Protein AF-A0A1V5AKS7-F1 (afdb_monomer_lite)

pLDDT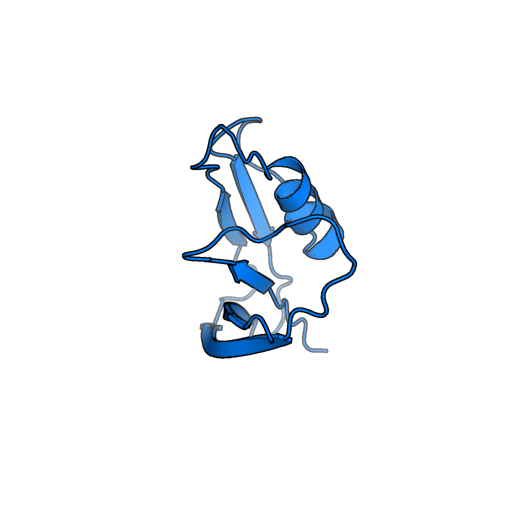: mean 72.13, std 15.37, range [37.22, 93.44]

Secondary structure (DSSP, 8-state):
----EEEEEEEE--SS-S-SSS---EEEEEEEEEEEEEE--TT-EEEEEE----SSS--HHHHHHIIIIIT--EE-S-SSSSEEEEEEPPS-SS-EEEEEEEEEEEEE-

Radius of gyration: 17.31 Å; chains: 1; bounding box: 38×34×49 Å

Foldseek 3Di:
DADADEDEDEDEDDPDDPDDPDPFDKDKDFPDKDKDKDWDAFFDKDKDWDADPDPVDPCVVVVVCCCCVVVVWDWPADPDGGTMTMDTHHRDPTHMHMYMYTYMDTDGD

Sequence (109 aa):
MANTMVINLISINSTGQIGRTGVGTVQMVFKDSSYNYVSLTPGETIFIDFTSTDPDADYSTAWKNYFINTLGMVQTGPSGNPVTYSFTFEPTPDPKLVIKKYDILIKSV

Structure (mmCIF, N/CA/C/O backbone):
data_AF-A0A1V5AKS7-F1
#
_entry.id   AF-A0A1V5AKS7-F1
#
loop_
_atom_site.group_PDB
_atom_site.id
_atom_site.type_symbol
_atom_site.label_atom_id
_atom_site.label_alt_id
_atom_site.label_comp_id
_atom_site.label_asym_id
_atom_site.label_entity_id
_atom_site.label_seq_id
_atom_site.pdbx_PDB_ins_code
_atom_site.Cartn_x
_atom_site.Cartn_y
_atom_site.Cartn_z
_atom_site.occupancy
_atom_site.B_iso_or_equiv
_atom_site.auth_seq_id
_atom_site.auth_comp_id
_atom_site.auth_asym_id
_atom_site.auth_atom_id
_atom_site.pdbx_PDB_model_num
ATOM 1 N N . MET A 1 1 ? -17.787 -12.364 9.403 1.00 37.22 1 MET A N 1
ATOM 2 C CA . MET A 1 1 ? -17.238 -12.212 8.037 1.00 37.22 1 MET A CA 1
ATOM 3 C C . MET A 1 1 ? -15.842 -11.627 8.200 1.00 37.22 1 MET A C 1
ATOM 5 O O . MET A 1 1 ? -15.711 -10.711 8.997 1.00 37.22 1 MET A O 1
ATOM 9 N N . ALA A 1 2 ? -14.805 -12.216 7.599 1.00 40.59 2 ALA A N 1
ATOM 10 C CA . ALA A 1 2 ? -13.410 -11.832 7.843 1.00 40.59 2 ALA A CA 1
ATOM 11 C C . ALA A 1 2 ? -12.927 -10.845 6.769 1.00 40.59 2 ALA A C 1
ATOM 13 O O . ALA A 1 2 ? -12.779 -11.225 5.608 1.00 40.59 2 ALA A O 1
ATOM 14 N N . ASN A 1 3 ? -12.675 -9.594 7.157 1.00 44.41 3 ASN A N 1
ATOM 15 C CA . ASN A 1 3 ? -12.158 -8.559 6.264 1.00 44.41 3 ASN A CA 1
ATOM 16 C C . ASN A 1 3 ? -10.631 -8.669 6.204 1.00 44.41 3 ASN A C 1
ATOM 18 O O . ASN A 1 3 ? -9.927 -8.189 7.087 1.00 44.41 3 ASN A O 1
ATOM 22 N N . THR A 1 4 ? -10.117 -9.350 5.178 1.00 53.75 4 THR A N 1
ATOM 23 C CA . THR A 1 4 ? -8.672 -9.490 4.949 1.00 53.75 4 THR A CA 1
ATOM 24 C C . THR A 1 4 ? -8.240 -8.544 3.838 1.00 53.75 4 THR A C 1
ATOM 26 O O . THR A 1 4 ? -8.631 -8.724 2.687 1.00 53.75 4 THR A O 1
ATOM 29 N N . MET A 1 5 ? -7.404 -7.561 4.170 1.00 48.19 5 MET A N 1
ATOM 30 C CA . MET A 1 5 ? -6.727 -6.721 3.185 1.00 48.19 5 MET A CA 1
ATOM 31 C C . MET A 1 5 ? -5.408 -7.385 2.776 1.00 48.19 5 MET A C 1
ATOM 33 O O . MET A 1 5 ? -4.593 -7.746 3.625 1.00 48.19 5 MET A O 1
ATOM 37 N N . VAL A 1 6 ? -5.210 -7.569 1.469 1.00 53.56 6 VAL A N 1
ATOM 38 C CA . VAL A 1 6 ? -4.017 -8.204 0.896 1.00 53.56 6 VAL A CA 1
ATOM 39 C C . VAL A 1 6 ? -3.306 -7.201 0.000 1.00 53.56 6 VAL A C 1
ATOM 41 O O . VAL A 1 6 ? -3.865 -6.770 -1.004 1.00 53.56 6 VAL A O 1
ATOM 44 N N . ILE A 1 7 ? -2.062 -6.863 0.340 1.00 52.62 7 ILE A N 1
ATOM 45 C CA . ILE A 1 7 ? -1.211 -5.999 -0.483 1.00 52.62 7 ILE A CA 1
ATOM 46 C C . ILE A 1 7 ? -0.238 -6.862 -1.284 1.00 52.62 7 ILE A C 1
ATOM 48 O O . ILE A 1 7 ? 0.500 -7.641 -0.686 1.00 52.62 7 ILE A O 1
ATOM 52 N N . ASN A 1 8 ? -0.209 -6.699 -2.613 1.00 47.06 8 ASN A N 1
ATOM 53 C CA . ASN A 1 8 ? 0.773 -7.352 -3.481 1.00 47.06 8 ASN A CA 1
ATOM 54 C C . ASN A 1 8 ? 1.748 -6.312 -4.052 1.00 47.06 8 ASN A C 1
ATOM 56 O O . ASN A 1 8 ? 1.385 -5.556 -4.950 1.00 47.06 8 ASN A O 1
ATOM 60 N N . LEU A 1 9 ? 2.985 -6.278 -3.547 1.00 52.19 9 LEU A N 1
ATOM 61 C CA . LEU A 1 9 ? 4.065 -5.463 -4.114 1.00 52.19 9 LEU A CA 1
ATOM 62 C C . LEU A 1 9 ? 4.961 -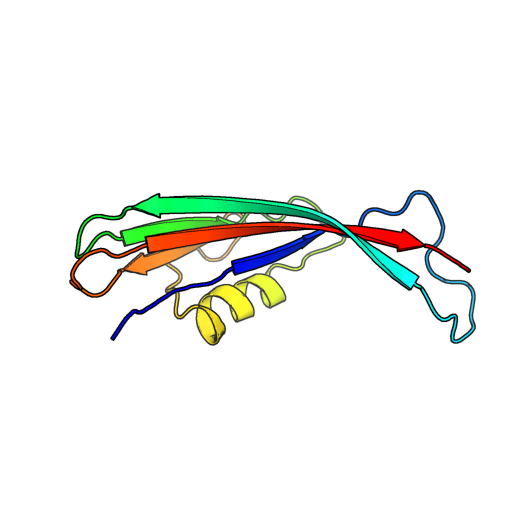6.326 -5.003 1.00 52.19 9 LEU A C 1
ATOM 64 O O . LEU A 1 9 ? 5.506 -7.326 -4.536 1.00 52.19 9 LEU A O 1
ATOM 68 N N . ILE A 1 10 ? 5.118 -5.920 -6.263 1.00 51.16 10 ILE A N 1
ATOM 69 C CA . ILE A 1 10 ? 5.991 -6.563 -7.248 1.00 51.16 10 ILE A CA 1
ATOM 70 C C . ILE A 1 10 ? 7.142 -5.606 -7.562 1.00 51.16 10 ILE A C 1
ATOM 72 O O . ILE A 1 10 ? 6.918 -4.537 -8.126 1.00 51.16 10 ILE A O 1
ATOM 76 N N . SER A 1 11 ? 8.368 -5.992 -7.210 1.00 46.53 11 SER A N 1
ATOM 77 C CA . SER A 1 11 ? 9.588 -5.286 -7.613 1.00 46.53 11 SER A CA 1
ATOM 78 C C . SER A 1 11 ? 10.286 -6.079 -8.715 1.00 46.53 11 SER A C 1
ATOM 80 O O . SER A 1 11 ? 10.538 -7.276 -8.560 1.00 46.53 11 SER A O 1
ATOM 82 N N . ILE A 1 12 ? 10.566 -5.419 -9.840 1.00 54.66 12 ILE A N 1
ATOM 83 C CA . ILE A 1 12 ? 11.234 -6.010 -11.001 1.00 54.66 12 ILE A CA 1
ATOM 84 C C . ILE A 1 12 ? 12.657 -5.455 -11.059 1.00 54.66 12 ILE A C 1
ATOM 86 O O . ILE A 1 12 ? 12.849 -4.277 -11.339 1.00 54.66 12 ILE A O 1
ATOM 90 N N . ASN A 1 13 ? 13.649 -6.315 -10.830 1.00 50.88 13 ASN A N 1
ATOM 91 C CA . ASN A 1 13 ? 15.064 -5.989 -11.005 1.00 50.88 13 ASN A CA 1
ATOM 92 C C . ASN A 1 13 ? 15.640 -6.817 -12.161 1.00 50.88 13 ASN A C 1
ATOM 94 O O . ASN A 1 13 ? 15.538 -8.044 -12.154 1.00 50.88 13 ASN A O 1
ATOM 98 N N . SER A 1 14 ? 16.256 -6.154 -13.143 1.00 49.25 14 SER A N 1
ATOM 99 C CA . SER A 1 14 ? 16.929 -6.798 -14.279 1.00 49.25 14 SER A CA 1
ATOM 100 C C . SER A 1 14 ? 18.366 -6.306 -14.396 1.00 49.25 14 SER A C 1
ATOM 102 O O . SER A 1 14 ? 18.624 -5.110 -14.306 1.00 49.25 14 SER A O 1
ATOM 104 N N . THR A 1 15 ? 19.299 -7.224 -14.648 1.00 57.53 15 THR A N 1
ATOM 105 C CA . THR A 1 15 ? 20.708 -6.920 -14.944 1.00 57.53 15 THR A CA 1
ATOM 106 C C . THR A 1 15 ? 20.975 -6.733 -16.446 1.00 57.53 15 THR A C 1
ATOM 108 O O . THR A 1 15 ? 22.122 -6.530 -16.838 1.00 57.53 15 THR A O 1
ATOM 111 N N . GLY A 1 16 ? 19.938 -6.792 -17.295 1.00 56.81 16 GLY A N 1
ATOM 112 C CA . GLY A 1 16 ? 20.038 -6.673 -18.755 1.00 56.81 16 GLY A CA 1
ATOM 113 C C . GLY A 1 16 ? 18.902 -5.867 -19.404 1.00 56.81 16 GLY A C 1
ATOM 114 O O . GLY A 1 16 ? 17.874 -5.591 -18.783 1.00 56.81 16 GLY A O 1
ATOM 115 N N . GLN A 1 17 ? 19.102 -5.485 -20.671 1.00 53.12 17 GLN A N 1
ATOM 116 C CA . GLN A 1 17 ? 18.172 -4.675 -21.469 1.00 53.12 17 GLN A CA 1
ATOM 117 C C . GLN A 1 17 ? 16.857 -5.443 -21.719 1.00 53.12 17 GLN A C 1
ATOM 119 O O . GLN A 1 17 ? 16.855 -6.451 -22.419 1.00 53.12 17 GLN A O 1
ATOM 124 N N . ILE A 1 18 ? 15.736 -4.965 -21.160 1.00 58.28 18 ILE A N 1
ATOM 125 C CA . ILE A 1 18 ? 14.425 -5.659 -21.183 1.00 58.28 18 ILE A CA 1
ATOM 126 C C . ILE A 1 18 ? 13.693 -5.516 -22.541 1.00 58.28 18 ILE A C 1
ATOM 128 O O . ILE A 1 18 ? 12.645 -6.115 -22.755 1.00 58.28 18 ILE A O 1
ATOM 132 N N . GLY A 1 19 ? 14.244 -4.778 -23.512 1.00 49.41 19 GLY A N 1
ATOM 133 C CA . GLY A 1 19 ? 13.610 -4.630 -24.825 1.00 49.41 19 GLY A CA 1
ATOM 134 C C . GLY A 1 19 ? 14.588 -4.426 -25.977 1.00 49.41 19 GLY A C 1
ATOM 135 O O . GLY A 1 19 ? 15.201 -3.367 -26.099 1.00 49.41 19 GLY A O 1
ATOM 136 N N . ARG A 1 20 ? 14.661 -5.410 -26.879 1.00 46.34 20 ARG A N 1
ATOM 137 C CA . ARG A 1 20 ? 14.930 -5.191 -28.308 1.00 46.34 20 ARG A CA 1
ATOM 138 C C . ARG A 1 20 ? 13.654 -5.565 -29.059 1.00 46.34 20 ARG A C 1
ATOM 140 O O . ARG A 1 20 ? 13.072 -6.605 -28.786 1.00 46.34 20 ARG A O 1
ATOM 147 N N . THR A 1 21 ? 13.211 -4.677 -29.942 1.00 47.94 21 THR A N 1
ATOM 148 C CA . THR A 1 21 ? 11.998 -4.762 -30.771 1.00 47.94 21 THR A CA 1
ATOM 149 C C . THR A 1 21 ? 11.618 -6.196 -31.165 1.00 47.94 21 THR A C 1
ATOM 151 O O . THR A 1 21 ? 12.346 -6.849 -31.910 1.00 47.94 21 THR A O 1
ATOM 154 N N . GLY A 1 22 ? 10.470 -6.662 -30.677 1.00 45.03 22 GLY A N 1
ATOM 155 C CA . GLY A 1 22 ? 9.927 -7.996 -30.925 1.00 45.03 22 GLY A CA 1
ATOM 156 C C . GLY A 1 22 ? 9.066 -8.432 -29.744 1.00 45.03 22 GLY A C 1
ATOM 157 O O . GLY A 1 22 ? 9.418 -8.174 -28.596 1.00 45.03 22 GLY A O 1
ATOM 158 N N . VAL A 1 23 ? 7.918 -9.058 -30.004 1.00 50.41 23 VAL A N 1
ATOM 159 C CA . VAL A 1 23 ? 7.121 -9.701 -28.949 1.00 50.41 23 VAL A CA 1
ATOM 160 C C . VAL A 1 23 ? 7.915 -10.918 -28.469 1.00 50.41 23 VAL A C 1
ATOM 162 O O . VAL A 1 23 ? 7.833 -11.992 -29.054 1.00 50.41 23 VAL A O 1
ATOM 165 N N . GLY A 1 24 ? 8.762 -10.712 -27.462 1.00 51.16 24 GLY A N 1
ATOM 166 C CA . GLY A 1 24 ? 9.515 -11.760 -26.786 1.00 51.16 24 GLY A CA 1
ATOM 167 C C . GLY A 1 24 ? 8.741 -12.247 -25.569 1.00 51.16 24 GLY A C 1
ATOM 168 O O . GLY A 1 24 ? 8.383 -11.456 -24.696 1.00 51.16 24 GLY A O 1
ATOM 169 N N . THR A 1 25 ? 8.465 -13.546 -25.506 1.00 53.69 25 THR A N 1
ATOM 170 C CA . THR A 1 25 ? 7.834 -14.165 -24.340 1.00 53.69 25 THR A CA 1
ATOM 171 C C . THR A 1 25 ? 8.835 -14.152 -23.187 1.00 53.69 25 THR A C 1
ATOM 173 O O . THR A 1 25 ? 9.778 -14.933 -23.182 1.00 53.69 25 THR A O 1
ATOM 176 N N . VAL A 1 26 ? 8.669 -13.263 -22.210 1.00 55.88 26 VAL A N 1
ATOM 177 C CA . VAL A 1 26 ? 9.473 -13.303 -20.981 1.00 55.88 26 VAL A CA 1
ATOM 178 C C . VAL A 1 26 ? 8.856 -14.292 -19.997 1.00 55.88 26 VAL A C 1
ATOM 180 O O . VAL A 1 26 ? 7.659 -14.227 -19.709 1.00 55.88 26 VAL A O 1
ATOM 183 N N . GLN A 1 27 ? 9.656 -15.219 -19.467 1.00 52.28 27 GLN A N 1
ATOM 184 C CA . GLN A 1 27 ? 9.188 -16.131 -18.428 1.00 52.28 27 GLN A CA 1
ATOM 185 C C . GLN A 1 27 ? 9.414 -15.479 -17.062 1.00 52.28 27 GLN A C 1
ATOM 187 O O . GLN A 1 27 ? 10.543 -15.345 -16.593 1.00 52.28 27 GLN A O 1
ATOM 192 N N . MET A 1 28 ? 8.331 -15.069 -16.405 1.00 56.31 28 MET A N 1
ATOM 193 C CA . MET A 1 28 ? 8.384 -14.569 -15.032 1.00 56.31 28 MET A CA 1
ATOM 194 C C . MET A 1 28 ? 8.293 -15.740 -14.055 1.00 56.31 28 MET A C 1
ATOM 196 O O . MET A 1 28 ? 7.385 -16.566 -14.148 1.00 56.31 28 MET A O 1
ATOM 200 N N . VAL A 1 29 ? 9.232 -15.811 -13.115 1.00 65.19 29 VAL A N 1
ATOM 201 C CA . VAL A 1 29 ? 9.224 -16.800 -12.033 1.00 65.19 29 VAL A CA 1
ATOM 202 C C . VAL A 1 29 ? 9.212 -16.059 -10.703 1.00 65.19 29 VAL A C 1
ATOM 204 O O . VAL A 1 29 ? 10.036 -15.172 -10.474 1.00 65.19 29 VAL A O 1
ATOM 207 N N . PHE A 1 30 ? 8.290 -16.434 -9.815 1.00 63.94 30 PHE A N 1
ATOM 208 C CA . PHE A 1 30 ? 8.357 -16.036 -8.412 1.00 63.94 30 PHE A CA 1
ATOM 209 C C . PHE A 1 30 ? 9.601 -16.671 -7.807 1.00 63.94 30 PHE A C 1
ATOM 211 O O . PHE A 1 30 ? 9.698 -17.897 -7.749 1.00 63.94 30 PHE A O 1
ATOM 218 N N . LYS A 1 31 ? 10.577 -15.842 -7.434 1.00 63.47 31 LYS A N 1
ATOM 219 C CA . LYS A 1 31 ? 11.821 -16.331 -6.847 1.00 63.47 31 LYS A CA 1
ATOM 220 C C . LYS A 1 31 ? 11.570 -16.740 -5.403 1.00 63.47 31 LYS A C 1
ATOM 222 O O . LYS A 1 31 ? 11.771 -17.896 -5.070 1.00 63.47 31 LYS A O 1
ATOM 227 N N . ASP A 1 32 ? 11.047 -15.803 -4.618 1.00 61.78 32 ASP A N 1
ATOM 228 C CA . ASP A 1 32 ? 10.655 -15.999 -3.229 1.00 61.78 32 ASP A CA 1
ATOM 229 C C . ASP A 1 32 ? 9.418 -15.139 -2.931 1.00 61.78 32 ASP A C 1
ATOM 231 O O . ASP A 1 32 ? 9.304 -13.992 -3.376 1.00 61.78 32 ASP A O 1
ATOM 235 N N . SER A 1 33 ? 8.470 -15.698 -2.180 1.00 65.81 33 SER A N 1
ATOM 236 C CA . SER A 1 33 ? 7.332 -14.958 -1.633 1.00 65.81 33 SER A CA 1
ATOM 237 C C . SER A 1 33 ? 7.393 -15.037 -0.118 1.00 65.81 33 SER A C 1
ATOM 239 O O . SER A 1 33 ? 7.260 -16.123 0.448 1.00 65.81 33 SER A O 1
ATOM 241 N N . SER A 1 34 ? 7.569 -13.894 0.536 1.00 74.50 34 SER A N 1
ATOM 242 C CA . SER A 1 34 ? 7.442 -13.800 1.988 1.00 74.50 34 SER A CA 1
ATOM 243 C C . SER A 1 34 ? 6.175 -13.036 2.332 1.00 74.50 34 SER A C 1
ATOM 245 O O . SER A 1 34 ? 5.780 -12.089 1.646 1.00 74.50 34 SER A O 1
ATOM 247 N N . TYR A 1 35 ? 5.508 -13.477 3.391 1.00 75.00 35 TYR A N 1
ATOM 248 C CA . TYR A 1 35 ? 4.395 -12.750 3.968 1.00 75.00 35 TYR A CA 1
ATOM 249 C C . TYR A 1 35 ? 4.627 -12.594 5.461 1.00 75.00 35 TYR A C 1
ATOM 251 O O . TYR A 1 35 ? 5.071 -13.521 6.133 1.00 75.00 35 TYR A O 1
ATOM 259 N N . ASN A 1 36 ? 4.294 -11.414 5.963 1.00 77.88 36 ASN A N 1
ATOM 260 C CA . ASN A 1 36 ? 4.224 -11.134 7.384 1.00 77.88 36 ASN A CA 1
ATOM 261 C C . ASN A 1 36 ? 2.778 -10.801 7.727 1.00 77.88 36 ASN A C 1
ATOM 263 O O . ASN A 1 36 ? 2.072 -10.177 6.928 1.00 77.88 36 ASN A O 1
ATOM 267 N N . TYR A 1 37 ? 2.338 -11.219 8.908 1.00 80.50 37 TYR A N 1
ATOM 268 C CA . TYR A 1 37 ? 1.059 -10.794 9.452 1.00 80.50 37 TYR A CA 1
ATOM 269 C C . TYR A 1 37 ? 1.268 -10.076 10.778 1.00 80.50 37 TYR A C 1
ATOM 271 O O . TYR A 1 37 ? 2.146 -10.435 11.562 1.00 80.50 37 TYR A O 1
ATOM 279 N N . VAL A 1 38 ? 0.441 -9.066 11.014 1.00 83.25 38 VAL A N 1
ATOM 280 C CA . VAL A 1 38 ? 0.391 -8.318 12.267 1.00 83.25 38 VAL A CA 1
ATOM 281 C C . VAL A 1 38 ? -1.045 -8.383 12.771 1.00 83.25 38 VAL A C 1
ATOM 283 O O . VAL A 1 38 ? -1.982 -8.069 12.031 1.00 83.25 38 VAL A O 1
ATOM 286 N N . SER A 1 39 ? -1.216 -8.850 14.007 1.00 82.00 39 SER A N 1
ATOM 287 C CA . SER A 1 39 ? -2.498 -8.756 14.705 1.00 82.00 39 SER A CA 1
ATOM 288 C C . SER A 1 39 ? -2.715 -7.307 15.106 1.00 82.00 39 SER A C 1
ATOM 290 O O . SER A 1 39 ? -1.826 -6.705 15.705 1.00 82.00 39 SER A O 1
ATOM 292 N N . LEU A 1 40 ? -3.881 -6.769 14.776 1.00 82.31 40 LEU A N 1
ATOM 293 C CA . LEU A 1 40 ? -4.249 -5.404 15.115 1.00 82.31 40 LEU A CA 1
ATOM 294 C C . LEU A 1 40 ? -5.270 -5.407 16.247 1.00 82.31 40 LEU A C 1
ATOM 296 O O . LEU A 1 40 ? -6.009 -6.374 16.455 1.00 82.31 40 LEU A O 1
ATOM 300 N N . THR A 1 41 ? -5.324 -4.301 16.970 1.00 84.19 41 THR A N 1
ATOM 301 C CA . THR A 1 41 ? -6.416 -4.030 17.897 1.00 84.19 41 THR A CA 1
ATOM 302 C C . THR A 1 41 ? -7.670 -3.580 17.128 1.00 84.19 41 THR A C 1
ATOM 304 O O . THR A 1 41 ? -7.567 -2.934 16.081 1.00 84.19 41 THR A O 1
ATOM 307 N N . PRO A 1 42 ? -8.889 -3.936 17.582 1.00 81.50 42 PRO A N 1
ATOM 308 C CA . PRO A 1 42 ? -10.118 -3.445 16.960 1.00 81.50 42 PRO A CA 1
ATOM 309 C C . PRO A 1 42 ? -10.171 -1.911 16.941 1.00 81.50 42 PRO A C 1
ATOM 311 O O . PRO A 1 42 ? -9.983 -1.274 17.975 1.00 81.50 42 PRO A O 1
ATOM 314 N N . GLY A 1 43 ? -10.448 -1.321 15.773 1.00 82.06 43 GLY A N 1
ATOM 315 C CA . GLY A 1 43 ? -10.473 0.137 15.588 1.00 82.06 43 GLY A CA 1
ATOM 316 C C . GLY A 1 43 ? -9.102 0.783 15.350 1.00 82.06 43 GLY A C 1
ATOM 317 O O . GLY A 1 43 ? -9.015 2.007 15.246 1.00 82.06 43 GLY A O 1
ATOM 318 N N . GLU A 1 44 ? -8.028 -0.004 15.257 1.00 86.50 44 GLU A N 1
ATOM 319 C CA . GLU A 1 44 ? -6.688 0.521 14.997 1.00 86.50 44 GLU A CA 1
ATOM 320 C C . GLU A 1 44 ? -6.584 1.146 13.600 1.00 86.50 44 GLU A C 1
ATOM 322 O O . GLU A 1 44 ? -7.161 0.665 12.618 1.00 86.50 44 GLU A O 1
ATOM 327 N N . THR A 1 45 ? -5.837 2.248 13.516 1.00 89.25 45 THR A N 1
ATOM 328 C CA . THR A 1 45 ? -5.553 2.940 12.257 1.00 89.25 45 THR A CA 1
ATOM 329 C C . THR A 1 45 ? -4.113 2.685 11.859 1.00 89.25 45 THR A C 1
ATOM 331 O O . THR A 1 45 ? -3.193 2.972 12.623 1.00 89.25 45 THR A O 1
ATOM 334 N N . ILE A 1 46 ? -3.924 2.177 10.647 1.00 89.75 46 ILE A N 1
ATOM 335 C CA . ILE A 1 46 ? -2.603 2.008 10.051 1.00 89.75 46 ILE A CA 1
ATOM 336 C C . ILE A 1 46 ? -2.254 3.227 9.205 1.00 89.75 46 ILE A C 1
ATOM 338 O O . ILE A 1 46 ? -3.134 3.839 8.595 1.00 89.75 46 ILE A O 1
ATOM 342 N N . PHE A 1 47 ? -0.963 3.537 9.136 1.00 90.44 47 PHE A N 1
ATOM 343 C CA . PHE A 1 47 ? -0.414 4.600 8.303 1.00 90.44 47 PHE A CA 1
ATOM 344 C C . PHE A 1 47 ? 0.643 4.021 7.362 1.00 90.44 47 PHE A C 1
ATOM 346 O O . PHE A 1 47 ? 1.434 3.165 7.759 1.00 90.44 47 PHE A O 1
ATOM 353 N N . ILE A 1 48 ? 0.637 4.478 6.112 1.00 88.25 48 ILE A N 1
ATOM 354 C CA . ILE A 1 48 ? 1.635 4.152 5.095 1.00 88.25 48 ILE A CA 1
ATOM 355 C C . ILE A 1 48 ? 2.239 5.456 4.600 1.00 88.25 48 ILE A C 1
ATOM 357 O O . ILE A 1 48 ? 1.534 6.276 4.013 1.00 88.25 48 ILE A O 1
ATOM 361 N N . ASP A 1 49 ? 3.547 5.596 4.781 1.00 88.56 49 ASP A N 1
ATOM 362 C CA . ASP A 1 49 ? 4.331 6.656 4.162 1.00 88.56 49 ASP A CA 1
ATOM 363 C C . ASP A 1 49 ? 4.907 6.144 2.842 1.00 88.56 49 ASP A C 1
ATOM 365 O O . ASP A 1 49 ? 5.700 5.199 2.806 1.00 88.56 49 ASP A O 1
ATOM 369 N N . PHE A 1 50 ? 4.473 6.754 1.741 1.00 84.62 50 PHE A N 1
ATOM 370 C CA . PHE A 1 50 ? 4.997 6.475 0.413 1.00 84.62 50 PHE A CA 1
ATOM 371 C C . PHE A 1 50 ? 5.985 7.564 0.006 1.00 84.62 50 PHE A C 1
ATOM 373 O O . PHE A 1 50 ? 5.633 8.744 -0.077 1.00 84.62 50 PHE A O 1
ATOM 380 N N . THR A 1 51 ? 7.202 7.130 -0.316 1.00 85.88 51 THR A N 1
ATOM 381 C CA . THR A 1 51 ? 8.263 7.984 -0.844 1.00 85.88 51 THR A CA 1
ATOM 382 C C . THR A 1 51 ? 8.674 7.476 -2.217 1.00 85.88 51 THR A C 1
ATOM 384 O O . THR A 1 51 ? 9.138 6.342 -2.337 1.00 85.88 51 THR A O 1
ATOM 387 N N . SER A 1 52 ? 8.542 8.309 -3.253 1.00 78.75 52 SER A N 1
ATOM 388 C CA . SER A 1 52 ? 9.134 7.989 -4.556 1.00 78.75 52 SER A CA 1
ATOM 389 C C . SER A 1 52 ? 10.634 8.267 -4.493 1.00 78.75 52 SER A C 1
ATOM 391 O O . SER A 1 52 ? 11.042 9.401 -4.235 1.00 78.75 52 SER A O 1
ATOM 393 N N . THR A 1 53 ? 11.458 7.235 -4.657 1.00 75.88 53 THR A N 1
ATOM 394 C CA . THR A 1 53 ? 12.923 7.348 -4.570 1.00 75.88 53 THR A CA 1
ATOM 395 C C . THR A 1 53 ? 13.599 7.523 -5.927 1.00 75.88 53 THR A C 1
ATOM 397 O O . THR A 1 53 ? 14.775 7.870 -5.961 1.00 75.88 53 THR A O 1
ATOM 400 N N . ASP A 1 54 ? 12.882 7.281 -7.027 1.00 75.75 54 ASP A N 1
ATOM 401 C CA . ASP A 1 54 ? 13.393 7.398 -8.393 1.00 75.75 54 ASP A CA 1
ATOM 402 C C . ASP A 1 54 ? 12.700 8.574 -9.111 1.00 75.75 54 ASP A C 1
ATOM 404 O O . ASP A 1 54 ? 11.493 8.505 -9.361 1.00 75.75 54 ASP A O 1
ATOM 408 N N . PRO A 1 55 ? 13.419 9.672 -9.412 1.00 68.44 55 PRO A N 1
ATOM 409 C CA . PRO A 1 55 ? 12.846 10.832 -10.087 1.00 68.44 55 PRO A CA 1
ATOM 410 C C . PRO A 1 55 ? 12.492 10.56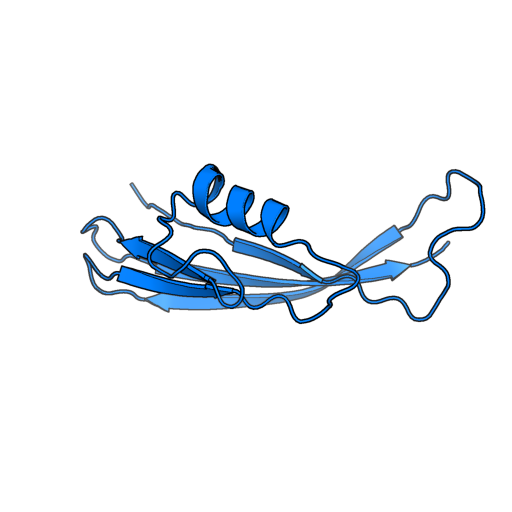7 -11.559 1.00 68.44 55 PRO A C 1
ATOM 412 O O . PRO A 1 55 ? 11.630 11.264 -12.093 1.00 68.44 55 PRO A O 1
ATOM 415 N N . ASP A 1 56 ? 13.108 9.569 -12.200 1.00 72.75 56 ASP A N 1
ATOM 416 C CA . ASP A 1 56 ? 12.845 9.213 -13.601 1.00 72.75 56 ASP A CA 1
ATOM 417 C C . ASP A 1 56 ? 11.711 8.179 -13.731 1.00 72.75 56 ASP A C 1
ATOM 419 O O . ASP A 1 56 ? 11.149 7.985 -14.813 1.00 72.75 56 ASP A O 1
ATOM 423 N N . ALA A 1 57 ? 11.339 7.539 -12.621 1.00 67.50 57 ALA A N 1
ATOM 424 C CA . ALA A 1 57 ? 10.289 6.532 -12.547 1.00 67.50 57 ALA A CA 1
ATOM 425 C C . ALA A 1 57 ? 9.239 6.897 -11.483 1.00 67.50 57 ALA A C 1
ATOM 427 O O . ALA A 1 57 ? 9.050 6.199 -10.482 1.00 67.50 57 ALA A O 1
ATOM 428 N N . ASP A 1 58 ? 8.525 8.006 -11.710 1.00 74.56 58 ASP A N 1
ATOM 429 C CA . ASP A 1 58 ? 7.457 8.441 -10.810 1.00 74.56 58 ASP A CA 1
ATOM 430 C C . ASP A 1 58 ? 6.172 7.611 -10.984 1.00 74.56 58 ASP A C 1
ATOM 432 O O . ASP A 1 58 ? 5.284 7.911 -11.786 1.00 74.56 58 ASP A O 1
ATOM 436 N N . TYR A 1 59 ? 6.049 6.564 -10.171 1.00 81.06 59 TYR A N 1
ATOM 437 C CA . TYR A 1 59 ? 4.834 5.752 -10.071 1.00 81.06 59 TYR A CA 1
ATOM 438 C C . TYR A 1 59 ? 3.845 6.265 -9.009 1.00 81.06 59 TYR A C 1
ATOM 440 O O . TYR A 1 59 ? 2.910 5.540 -8.654 1.00 81.06 59 TYR A O 1
ATOM 448 N N . SER A 1 60 ? 4.008 7.491 -8.494 1.00 82.38 60 SER A N 1
ATOM 449 C CA . SER A 1 60 ? 3.161 8.060 -7.430 1.00 82.38 60 SER A CA 1
ATOM 450 C C . SER A 1 60 ? 1.670 8.006 -7.759 1.00 82.38 60 SER A C 1
ATOM 452 O O . SER A 1 60 ? 0.858 7.670 -6.899 1.00 82.38 60 SER A O 1
ATOM 454 N N . THR A 1 61 ? 1.294 8.254 -9.016 1.00 85.94 61 THR A N 1
ATOM 455 C CA . THR A 1 61 ? -0.110 8.201 -9.457 1.00 85.94 61 THR A CA 1
ATOM 456 C C . THR A 1 61 ? -0.670 6.779 -9.422 1.00 85.94 61 THR A C 1
ATOM 458 O O . THR A 1 61 ? -1.799 6.569 -8.974 1.00 85.94 61 THR A O 1
ATOM 461 N N . ALA A 1 62 ? 0.112 5.788 -9.858 1.00 85.62 62 ALA A N 1
ATOM 462 C CA . ALA A 1 62 ? -0.303 4.387 -9.822 1.00 85.62 62 ALA A CA 1
ATOM 463 C C . ALA A 1 62 ?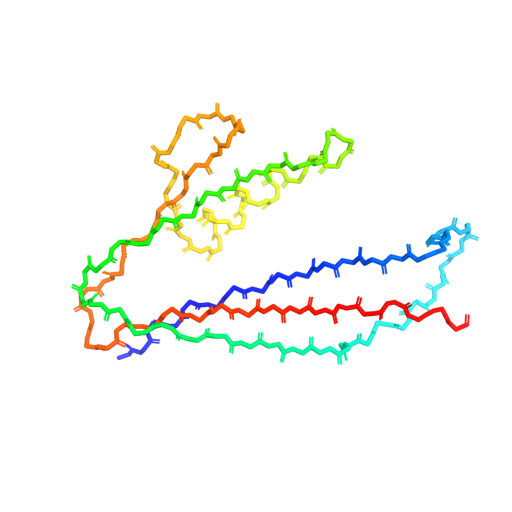 -0.468 3.907 -8.373 1.00 85.62 62 ALA A C 1
ATOM 465 O O . ALA A 1 62 ? -1.498 3.321 -8.031 1.00 85.62 62 ALA A O 1
ATOM 466 N N . TRP A 1 63 ? 0.495 4.237 -7.508 1.00 86.88 63 TRP A N 1
ATOM 467 C CA . TRP A 1 63 ? 0.432 3.929 -6.081 1.00 86.88 63 TRP A CA 1
ATOM 468 C C . TRP A 1 63 ? -0.738 4.623 -5.386 1.00 86.88 63 TRP A C 1
ATOM 470 O O . TRP A 1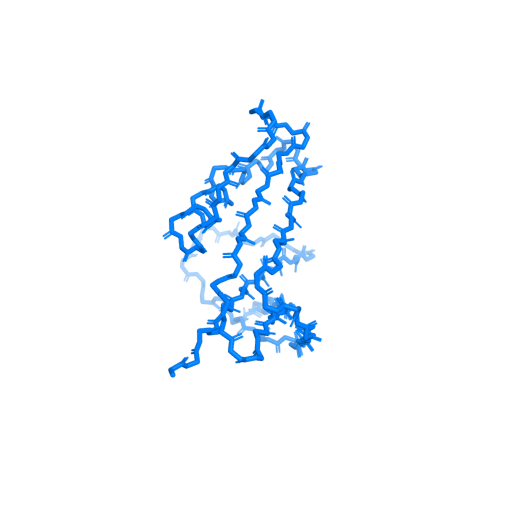 63 ? -1.500 3.961 -4.686 1.00 86.88 63 TRP A O 1
ATOM 480 N N . LYS A 1 64 ? -0.965 5.913 -5.653 1.00 88.25 64 LYS A N 1
ATOM 481 C CA . LYS A 1 64 ? -2.130 6.655 -5.151 1.00 88.25 64 LYS A CA 1
ATOM 482 C C . LYS A 1 64 ? -3.442 5.968 -5.526 1.00 88.25 64 LYS A C 1
ATOM 484 O O . LYS A 1 64 ? -4.297 5.769 -4.666 1.00 88.25 64 LYS A O 1
ATOM 489 N N . ASN A 1 65 ? -3.603 5.595 -6.796 1.00 89.81 65 ASN A N 1
ATOM 490 C CA . ASN A 1 65 ? -4.807 4.913 -7.268 1.00 89.81 65 ASN A CA 1
ATOM 491 C C . ASN A 1 65 ? -4.990 3.554 -6.592 1.00 89.81 65 ASN A C 1
ATOM 493 O O . ASN A 1 65 ? -6.111 3.189 -6.250 1.00 89.81 65 ASN A O 1
ATOM 497 N N . TYR A 1 66 ? -3.906 2.815 -6.375 1.00 89.50 66 TYR A N 1
ATOM 498 C CA . TYR A 1 66 ? -3.957 1.544 -5.669 1.00 89.50 66 TYR A CA 1
ATOM 499 C C . TYR A 1 66 ? -4.373 1.725 -4.199 1.00 89.50 66 TYR A C 1
ATOM 501 O O . TYR A 1 66 ? -5.343 1.104 -3.760 1.00 89.50 66 TYR A O 1
ATOM 509 N N . PHE A 1 67 ? -3.716 2.623 -3.456 1.00 90.81 67 PHE A N 1
ATOM 510 C CA . PHE A 1 67 ? -4.036 2.881 -2.049 1.00 90.81 67 PHE A CA 1
ATOM 511 C C . PHE A 1 67 ? -5.476 3.374 -1.865 1.00 90.81 67 PHE A C 1
ATOM 513 O O . PHE A 1 67 ? -6.197 2.853 -1.020 1.00 90.81 67 PHE A O 1
ATOM 520 N N . ILE A 1 68 ? -5.936 4.320 -2.684 1.00 91.50 68 ILE A N 1
ATOM 521 C CA . ILE A 1 68 ? -7.278 4.893 -2.525 1.00 91.50 68 ILE A CA 1
ATOM 522 C C . ILE A 1 68 ? -8.353 3.960 -3.094 1.00 91.50 68 ILE A C 1
ATOM 524 O O . ILE A 1 68 ? -9.285 3.588 -2.389 1.00 91.50 68 ILE A O 1
ATOM 528 N N . ASN A 1 69 ? -8.234 3.548 -4.359 1.00 91.44 69 ASN A N 1
ATOM 529 C CA . ASN A 1 69 ? -9.340 2.884 -5.057 1.00 91.44 69 ASN A CA 1
ATOM 530 C C . ASN A 1 69 ? -9.400 1.378 -4.795 1.00 91.44 69 ASN A C 1
ATOM 532 O O . ASN A 1 69 ? -10.477 0.795 -4.863 1.00 91.44 69 ASN A O 1
ATOM 536 N N . THR A 1 70 ? -8.255 0.732 -4.546 1.00 88.25 70 THR A N 1
ATOM 537 C CA . THR A 1 70 ? -8.216 -0.723 -4.307 1.00 88.25 70 THR A CA 1
ATOM 538 C C . THR A 1 70 ? -8.264 -1.039 -2.822 1.00 88.25 70 THR A C 1
ATOM 540 O O . THR A 1 70 ? -8.971 -1.953 -2.409 1.00 88.25 70 THR A O 1
ATOM 543 N N . LEU A 1 71 ? -7.509 -0.287 -2.021 1.00 87.00 71 LEU A N 1
ATOM 544 C CA . LEU A 1 71 ? -7.375 -0.543 -0.589 1.00 87.00 71 LEU A CA 1
ATOM 545 C C . LEU A 1 71 ? -8.306 0.316 0.276 1.00 87.00 71 LEU A C 1
ATOM 547 O O . LEU A 1 71 ? -8.394 0.076 1.475 1.00 87.00 71 LEU A O 1
ATOM 551 N N . GLY A 1 72 ? -9.009 1.294 -0.306 1.00 90.38 72 GLY A N 1
ATOM 552 C CA . GLY A 1 72 ? -9.937 2.156 0.431 1.00 90.38 72 GLY A CA 1
ATOM 553 C C . GLY A 1 72 ? -9.246 3.088 1.428 1.00 90.38 72 GLY A C 1
ATOM 554 O O . GLY A 1 72 ? -9.866 3.503 2.404 1.00 90.38 72 GLY A O 1
ATOM 555 N N . MET A 1 73 ? -7.960 3.384 1.228 1.00 92.12 73 MET A N 1
ATOM 556 C CA . MET A 1 73 ? -7.197 4.259 2.115 1.00 92.12 73 MET A CA 1
ATOM 557 C C . MET A 1 73 ? -7.527 5.728 1.860 1.00 92.12 73 MET A C 1
ATOM 559 O O . MET A 1 73 ? -7.862 6.134 0.745 1.00 92.12 73 MET A O 1
ATOM 563 N N . VAL A 1 74 ? -7.356 6.548 2.890 1.00 93.44 74 VAL A N 1
ATOM 564 C CA . VAL A 1 74 ? -7.537 7.997 2.818 1.00 93.44 74 VAL A CA 1
ATOM 565 C C . VAL A 1 74 ? -6.172 8.667 2.852 1.00 93.44 74 VAL A C 1
ATOM 567 O O . VAL A 1 74 ? -5.326 8.328 3.673 1.00 93.44 74 VAL A O 1
ATOM 570 N N . GLN A 1 75 ? -5.934 9.628 1.962 1.00 91.06 75 GLN A N 1
ATOM 571 C CA . GLN A 1 75 ? -4.729 10.450 2.038 1.00 91.06 75 GLN A CA 1
ATOM 572 C C . GLN A 1 75 ? -4.854 11.415 3.224 1.00 91.06 75 GLN A C 1
ATOM 574 O O . GLN A 1 75 ? -5.778 12.226 3.262 1.00 91.06 75 GLN A O 1
ATOM 579 N N . THR A 1 76 ? -3.925 11.339 4.173 1.00 88.88 76 THR A N 1
ATOM 580 C CA . THR A 1 76 ? -3.903 12.187 5.379 1.00 88.88 76 THR A CA 1
ATOM 581 C C . THR A 1 76 ? -2.721 13.151 5.405 1.00 88.88 76 THR A C 1
ATOM 583 O O . THR A 1 76 ? -2.766 14.149 6.122 1.00 88.88 76 THR A O 1
ATOM 586 N N . GLY A 1 77 ? -1.680 12.881 4.611 1.00 78.69 77 GLY A N 1
ATOM 587 C CA . GLY A 1 77 ? -0.507 13.741 4.465 1.00 78.69 77 GLY A CA 1
ATOM 588 C C . GLY A 1 77 ? -0.634 14.802 3.359 1.00 78.69 77 GLY A C 1
ATOM 589 O O . GLY A 1 77 ? -1.554 14.748 2.529 1.00 78.69 77 GLY A O 1
ATOM 590 N N . PRO A 1 78 ? 0.312 15.761 3.310 1.00 76.38 78 PRO A N 1
ATOM 591 C CA . PRO A 1 78 ? 0.374 16.770 2.256 1.00 76.38 78 PRO A CA 1
ATOM 592 C C . PRO A 1 78 ? 0.467 16.126 0.866 1.00 76.38 78 PRO A C 1
ATOM 594 O O . PRO A 1 78 ? 1.023 15.043 0.696 1.00 76.38 78 PRO A O 1
ATOM 597 N N . SER A 1 79 ? -0.074 16.797 -0.153 1.00 72.44 79 SER A N 1
ATOM 598 C CA . SER A 1 79 ? 0.153 16.403 -1.544 1.00 72.44 79 SER A CA 1
ATOM 599 C C . SER A 1 79 ? 1.630 16.610 -1.891 1.00 72.44 79 SER A C 1
ATOM 601 O O . SER A 1 79 ? 2.090 17.751 -1.893 1.00 72.44 79 SER A O 1
ATOM 603 N N . GLY A 1 80 ? 2.370 15.538 -2.172 1.00 70.12 80 GLY A N 1
ATOM 604 C CA . GLY A 1 80 ? 3.796 15.624 -2.483 1.00 70.12 80 GLY A CA 1
ATOM 605 C C . GLY A 1 80 ? 4.546 14.328 -2.194 1.00 70.12 80 GLY A C 1
ATOM 606 O O . GLY A 1 80 ? 3.958 13.253 -2.197 1.00 70.12 80 GLY A O 1
ATOM 607 N N . ASN A 1 81 ? 5.852 14.443 -1.968 1.00 73.25 81 ASN A N 1
ATOM 608 C CA . ASN A 1 81 ? 6.735 13.337 -1.618 1.00 73.25 81 ASN A CA 1
ATOM 609 C C . ASN A 1 81 ? 7.508 13.721 -0.337 1.00 73.25 81 ASN A C 1
ATOM 611 O O . ASN A 1 81 ? 8.258 14.700 -0.391 1.00 73.25 81 ASN A O 1
ATOM 615 N N . PRO A 1 82 ? 7.336 13.020 0.801 1.00 81.38 82 PRO A N 1
ATOM 616 C CA . PRO A 1 82 ? 6.484 11.844 0.998 1.00 81.38 82 PRO A CA 1
ATOM 617 C C . PRO A 1 82 ? 4.988 12.188 1.080 1.00 81.38 82 PRO A C 1
ATOM 619 O O . PRO A 1 82 ? 4.611 13.308 1.430 1.00 81.38 82 PRO A O 1
ATOM 622 N N . VAL A 1 83 ? 4.141 11.199 0.788 1.00 87.56 83 VAL A N 1
ATOM 623 C CA . VAL A 1 83 ? 2.690 11.263 1.011 1.00 87.56 83 VAL A CA 1
ATOM 624 C C . VAL A 1 83 ? 2.267 10.161 1.977 1.00 87.56 83 VAL A C 1
ATOM 626 O O . VAL A 1 83 ? 2.726 9.023 1.876 1.00 87.56 83 VAL A O 1
ATOM 629 N N . THR A 1 84 ? 1.368 10.496 2.900 1.00 90.56 84 THR A N 1
ATOM 630 C CA . THR A 1 84 ? 0.861 9.560 3.909 1.00 90.56 84 THR A CA 1
ATOM 631 C C . THR A 1 84 ? -0.578 9.162 3.602 1.00 90.56 84 THR A C 1
ATOM 633 O O . THR A 1 84 ? -1.430 10.021 3.337 1.00 90.56 84 THR A O 1
ATOM 636 N N . TYR A 1 85 ? -0.850 7.861 3.681 1.00 91.19 85 TYR A N 1
ATOM 637 C CA . TYR A 1 85 ? -2.181 7.263 3.581 1.00 91.19 85 TYR A CA 1
ATOM 638 C C . TYR A 1 85 ? -2.549 6.556 4.882 1.00 91.19 85 TYR A C 1
ATOM 640 O O . TYR A 1 85 ? -1.683 5.974 5.533 1.00 91.19 85 TYR A O 1
ATOM 648 N N . SER A 1 86 ? -3.829 6.560 5.244 1.00 92.06 86 SER A N 1
ATOM 649 C CA . SER A 1 86 ? -4.340 5.841 6.404 1.00 92.06 86 SER A CA 1
ATOM 650 C C . SER A 1 86 ? -5.488 4.903 6.059 1.00 92.06 86 SER A C 1
ATOM 652 O O . SER A 1 86 ? -6.246 5.121 5.111 1.00 92.06 86 SER A O 1
ATOM 654 N N . PHE A 1 87 ? -5.625 3.856 6.864 1.00 89.94 87 PHE A N 1
ATOM 655 C CA . PHE A 1 87 ? -6.776 2.965 6.843 1.00 89.94 87 PHE A CA 1
ATOM 656 C C . PHE A 1 87 ? -7.154 2.600 8.271 1.00 89.94 87 PHE A C 1
ATOM 658 O O . PHE A 1 87 ? -6.322 2.103 9.030 1.00 89.94 87 PHE A O 1
ATOM 665 N N . THR A 1 88 ? -8.406 2.852 8.633 1.00 87.69 88 THR A N 1
ATOM 666 C CA . THR A 1 88 ? -8.952 2.473 9.934 1.00 87.69 88 THR A CA 1
ATOM 667 C C . THR A 1 88 ? -9.713 1.172 9.769 1.00 87.69 88 THR A C 1
ATOM 669 O O . THR A 1 88 ? -10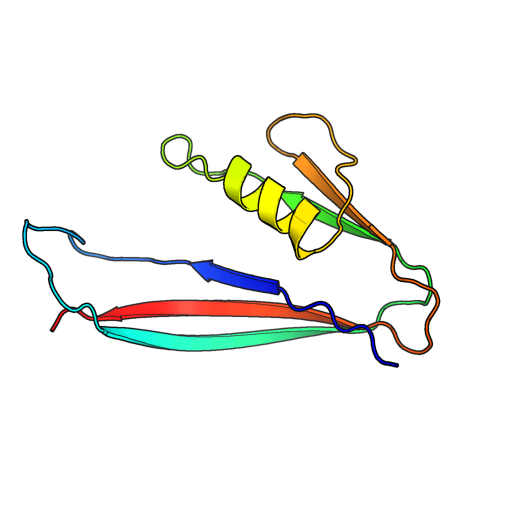.629 1.079 8.953 1.00 87.69 88 THR A O 1
ATOM 672 N N . PHE A 1 89 ? -9.323 0.153 10.529 1.00 81.31 89 PHE A N 1
ATOM 673 C CA . PHE A 1 89 ? -10.043 -1.110 10.517 1.00 81.31 89 PHE A CA 1
ATOM 674 C C . PHE A 1 89 ? -11.370 -0.952 11.250 1.00 81.31 89 PHE A C 1
ATOM 676 O O . PHE A 1 89 ? -11.420 -0.428 12.363 1.00 81.31 89 PHE A O 1
ATOM 683 N N . GLU A 1 90 ? -12.439 -1.476 10.652 1.00 80.44 90 GLU A N 1
ATOM 684 C CA . GLU A 1 90 ? -13.700 -1.654 11.365 1.00 80.44 90 GLU A CA 1
ATOM 685 C C . GLU A 1 90 ? -13.457 -2.483 12.638 1.00 80.44 90 GLU A C 1
ATOM 687 O O . GLU A 1 90 ? -12.656 -3.432 12.599 1.00 80.44 90 GLU A O 1
ATOM 692 N N . PRO A 1 91 ? -14.135 -2.167 13.757 1.00 74.50 91 PRO A N 1
ATOM 693 C CA . PRO A 1 91 ? -13.988 -2.861 15.032 1.00 74.50 91 PRO A CA 1
ATOM 694 C C . PRO A 1 91 ? -14.608 -4.260 14.944 1.00 74.50 91 PRO A C 1
ATOM 696 O O . PRO A 1 91 ? -15.684 -4.555 15.459 1.00 74.50 91 PRO A O 1
ATOM 699 N N . THR A 1 92 ? -13.911 -5.132 14.234 1.00 77.50 92 THR A N 1
ATOM 700 C CA . THR A 1 92 ? -14.213 -6.547 14.089 1.00 77.50 92 THR A CA 1
ATOM 701 C C . THR A 1 92 ? -13.367 -7.339 15.083 1.00 77.50 92 THR A C 1
ATOM 703 O O . THR A 1 92 ? -12.283 -6.886 15.455 1.00 77.50 92 THR A O 1
ATOM 706 N N . PRO A 1 93 ? -13.836 -8.507 15.550 1.00 65.62 93 PRO A N 1
ATOM 707 C CA . PRO A 1 93 ? -12.995 -9.408 16.326 1.00 65.62 93 PRO A CA 1
ATOM 708 C C . PRO A 1 93 ? -11.826 -9.889 15.452 1.00 65.62 93 PRO A C 1
ATOM 710 O O . PRO A 1 93 ? -12.053 -10.423 14.367 1.00 65.62 93 PRO A O 1
ATOM 713 N N . ASP A 1 94 ? -10.600 -9.693 15.936 1.00 72.62 94 ASP A N 1
ATOM 714 C CA . ASP A 1 94 ? -9.330 -10.127 15.333 1.00 72.62 94 ASP A CA 1
ATOM 715 C C . ASP A 1 94 ? -8.986 -9.543 13.943 1.00 72.62 94 ASP A C 1
ATOM 717 O O . ASP A 1 94 ? -8.798 -10.302 12.980 1.00 72.62 94 ASP A O 1
ATOM 721 N N . PRO A 1 95 ? -8.831 -8.211 13.803 1.00 79.00 95 PRO A N 1
ATOM 722 C CA . PRO A 1 95 ? -8.339 -7.632 12.561 1.00 79.00 95 PRO A CA 1
ATOM 723 C C . PRO A 1 95 ? -6.881 -8.046 12.311 1.00 79.00 95 PRO A C 1
ATOM 725 O O . PRO A 1 95 ? -6.048 -8.099 13.221 1.00 79.00 95 PRO A O 1
ATOM 728 N N . LYS A 1 96 ? -6.565 -8.358 11.049 1.00 79.19 96 LYS A N 1
ATOM 729 C CA . LYS A 1 96 ? -5.231 -8.807 10.625 1.00 79.19 96 LYS A CA 1
ATOM 730 C C . LYS A 1 96 ? -4.744 -7.989 9.441 1.00 79.19 96 LYS A C 1
ATOM 732 O O . LYS A 1 96 ? -5.414 -7.924 8.410 1.00 79.19 96 LYS A O 1
ATOM 737 N N . LEU A 1 97 ? -3.538 -7.447 9.567 1.00 81.88 97 LEU A N 1
ATOM 738 C CA . LEU A 1 97 ? -2.799 -6.868 8.452 1.00 81.88 97 LEU A CA 1
ATOM 739 C C . LEU A 1 97 ? -1.881 -7.933 7.855 1.00 81.88 97 LEU A C 1
ATOM 741 O O . LEU A 1 97 ? -1.084 -8.529 8.576 1.00 81.88 97 LEU A O 1
ATOM 745 N N . VAL A 1 98 ? -1.975 -8.157 6.542 1.00 82.25 98 VAL A N 1
ATOM 746 C CA . VAL A 1 98 ? -1.094 -9.078 5.811 1.00 82.25 98 VAL A CA 1
ATOM 747 C C . VAL A 1 98 ? -0.270 -8.297 4.796 1.00 82.25 98 VAL A C 1
ATOM 749 O O . VAL A 1 98 ? -0.801 -7.740 3.835 1.00 82.25 98 VAL A O 1
ATOM 752 N N . ILE A 1 99 ? 1.046 -8.305 4.986 1.00 82.50 99 ILE A N 1
ATOM 753 C CA . ILE A 1 99 ? 2.010 -7.664 4.093 1.00 82.50 99 ILE A CA 1
ATOM 754 C C . ILE A 1 99 ? 2.684 -8.768 3.288 1.00 82.50 99 ILE A C 1
ATOM 756 O O . ILE A 1 99 ? 3.395 -9.597 3.858 1.00 82.50 99 ILE A O 1
ATOM 760 N N . LYS A 1 100 ? 2.457 -8.794 1.970 1.00 78.00 100 LYS A N 1
ATOM 761 C CA . LYS A 1 100 ? 3.104 -9.751 1.066 1.00 78.00 100 LYS A CA 1
ATOM 762 C C . LYS A 1 100 ? 4.146 -9.044 0.214 1.00 78.00 100 LYS A C 1
ATOM 764 O O . LYS A 1 100 ? 3.862 -8.028 -0.423 1.00 78.00 100 LYS A O 1
ATOM 769 N N . LYS A 1 101 ? 5.343 -9.617 0.181 1.00 76.69 101 LYS A N 1
ATOM 770 C CA . LYS A 1 101 ? 6.442 -9.179 -0.672 1.00 76.69 101 LYS A CA 1
ATOM 771 C C . LYS A 1 101 ? 6.703 -10.251 -1.724 1.00 76.69 101 LYS A C 1
ATOM 773 O O . LYS A 1 101 ? 6.932 -11.412 -1.377 1.00 76.69 101 LYS A O 1
ATOM 778 N N . TYR A 1 102 ? 6.680 -9.845 -2.991 1.00 72.94 102 TYR A N 1
ATOM 779 C CA . TYR A 1 102 ? 6.977 -10.714 -4.123 1.00 72.94 102 TYR A CA 1
ATOM 780 C C . TYR A 1 102 ? 8.269 -10.271 -4.797 1.00 72.94 102 TYR A C 1
ATOM 782 O O . TYR A 1 102 ? 8.339 -9.177 -5.361 1.00 72.94 102 TYR A O 1
ATOM 790 N N . ASP A 1 103 ? 9.265 -11.152 -4.782 1.00 71.12 103 ASP A N 1
ATOM 791 C CA . ASP A 1 103 ? 10.480 -10.979 -5.568 1.00 71.12 103 ASP A CA 1
ATOM 792 C C . ASP A 1 103 ? 10.297 -11.722 -6.902 1.00 71.12 103 ASP A C 1
ATOM 794 O O . ASP A 1 103 ? 10.232 -12.958 -6.952 1.00 71.12 103 ASP A O 1
ATOM 798 N N . ILE A 1 104 ? 10.157 -10.965 -7.995 1.00 69.12 104 ILE A N 1
ATOM 799 C CA . ILE A 1 104 ? 9.952 -11.523 -9.338 1.00 69.12 104 ILE A CA 1
ATOM 800 C C . ILE A 1 104 ? 11.274 -11.535 -10.099 1.00 69.12 104 ILE A C 1
ATOM 802 O O . ILE A 1 104 ? 11.922 -10.504 -10.270 1.00 69.12 104 ILE A O 1
ATOM 806 N N . LEU A 1 105 ? 11.650 -12.714 -10.598 1.00 68.50 105 LEU A N 1
ATOM 807 C CA . LEU A 1 105 ? 12.764 -12.880 -11.521 1.00 68.50 105 LEU A CA 1
ATOM 808 C C . LEU A 1 105 ? 12.229 -12.969 -12.951 1.00 68.50 105 LEU A C 1
ATOM 810 O O . LEU A 1 105 ? 11.448 -13.867 -13.276 1.00 68.50 105 LEU A O 1
ATOM 814 N N . ILE A 1 106 ? 12.693 -12.072 -13.818 1.00 62.31 106 ILE A N 1
ATOM 815 C CA . ILE A 1 106 ? 12.452 -12.166 -15.258 1.00 62.31 106 ILE A CA 1
ATOM 816 C C . ILE A 1 106 ? 13.536 -13.058 -15.863 1.00 62.31 106 ILE A C 1
ATOM 818 O O . ILE A 1 106 ? 14.720 -12.726 -15.815 1.00 62.31 106 ILE A O 1
ATOM 822 N N . LYS A 1 107 ? 13.133 -14.193 -16.436 1.00 57.94 107 LYS A N 1
ATOM 823 C CA . LYS A 1 107 ? 14.002 -15.043 -17.250 1.00 57.94 107 LYS A CA 1
ATOM 824 C C . LYS A 1 107 ? 13.721 -14.756 -18.725 1.00 57.94 107 LYS A C 1
ATOM 826 O O . LYS A 1 107 ? 12.581 -14.880 -19.175 1.00 57.94 107 LYS A O 1
ATOM 831 N N . SER A 1 108 ? 14.759 -14.371 -19.465 1.00 53.38 108 SER A N 1
ATOM 832 C CA . SER A 1 108 ? 14.726 -14.443 -20.928 1.00 53.38 108 SER A CA 1
ATOM 833 C C . SER A 1 108 ? 14.873 -15.906 -21.323 1.00 53.38 108 SER A C 1
ATOM 835 O O . SER A 1 108 ? 15.780 -16.574 -20.820 1.00 53.38 108 SER A O 1
ATOM 837 N N . VAL A 1 109 ? 13.979 -16.391 -22.183 1.00 52.81 109 VAL A N 1
ATOM 838 C CA . VAL A 1 109 ? 14.239 -17.592 -22.991 1.00 52.81 109 VAL A CA 1
ATOM 839 C C . VAL A 1 109 ? 15.220 -17.274 -24.108 1.00 52.81 109 VAL A C 1
ATOM 841 O O . VAL A 1 109 ? 15.293 -16.082 -24.497 1.00 52.81 109 VAL A O 1
#